Protein AF-A0A914IRZ8-F1 (afdb_monomer)

Solvent-accessible surface area (backbone atoms only — not comparable to full-atom values): 8504 Å² total; per-residue (Å²): 129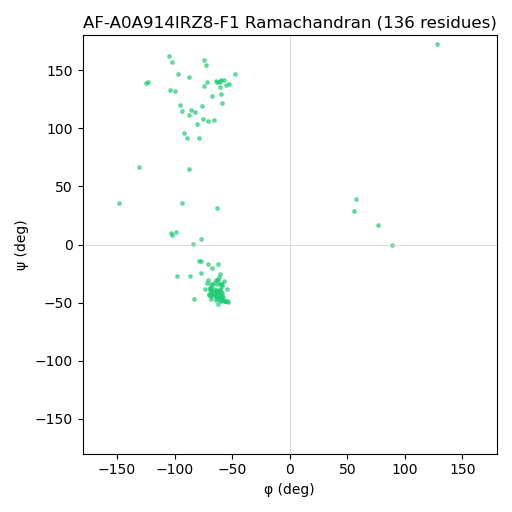,66,67,66,59,52,52,51,51,52,52,52,52,53,51,46,64,65,43,48,63,55,51,51,49,52,51,19,46,53,51,36,44,54,57,30,52,78,68,64,44,56,62,70,60,48,52,51,40,30,38,21,49,68,51,90,72,52,53,57,58,52,26,46,32,50,72,78,34,50,67,64,38,47,54,53,52,52,49,37,50,52,57,34,50,77,71,68,46,91,68,88,69,66,92,72,76,60,73,86,65,84,82,59,78,87,46,72,43,78,56,75,81,76,83,84,82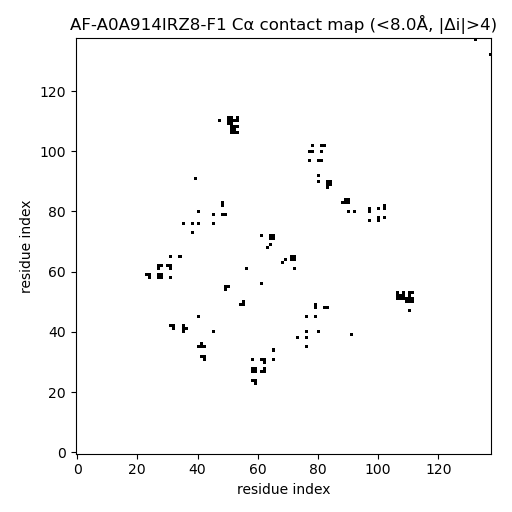,75,75,94,66,86,60,103,69,72,82,68,71,81,78,81,80,55,83,89,75,110

Mean predicted aligned error: 9.21 Å

Radius of gyration: 22.82 Å; Cα contacts (8 Å, |Δi|>4): 82; chains: 1; bounding box: 63×24×63 Å

Structure (mmCIF, N/CA/C/O backbone):
data_AF-A0A914IRZ8-F1
#
_entry.id   AF-A0A914IRZ8-F1
#
loop_
_atom_site.group_PDB
_atom_site.id
_atom_site.type_symbol
_atom_site.label_atom_id
_atom_site.label_alt_id
_atom_site.label_comp_id
_atom_site.label_asym_id
_atom_site.label_entity_id
_atom_site.label_seq_id
_atom_site.pdbx_PDB_ins_code
_atom_site.Cartn_x
_atom_site.Cartn_y
_atom_site.Cartn_z
_atom_site.occupancy
_atom_site.B_iso_or_equiv
_atom_site.auth_seq_id
_atom_site.auth_comp_id
_atom_site.auth_asym_id
_atom_site.auth_atom_id
_atom_site.pdbx_PDB_model_num
ATOM 1 N N . MET A 1 1 ? 33.644 -7.531 -33.206 1.00 52.66 1 MET A N 1
ATOM 2 C CA . MET A 1 1 ? 32.358 -6.799 -33.303 1.00 52.66 1 MET A CA 1
ATOM 3 C C . MET A 1 1 ? 31.308 -7.233 -32.260 1.00 52.66 1 MET A C 1
ATOM 5 O O . MET A 1 1 ? 30.501 -6.392 -31.897 1.00 52.66 1 MET A O 1
ATOM 9 N N . GLY A 1 2 ? 31.314 -8.468 -31.725 1.00 64.25 2 GLY A N 1
ATOM 10 C CA . GLY A 1 2 ? 30.257 -8.956 -30.805 1.00 64.25 2 GLY A CA 1
ATOM 11 C C . GLY A 1 2 ? 30.297 -8.476 -29.339 1.00 64.25 2 GLY A C 1
ATOM 12 O O . GLY A 1 2 ? 29.257 -8.397 -28.694 1.00 64.25 2 GLY A O 1
ATOM 13 N N . THR A 1 3 ? 31.456 -8.080 -28.805 1.00 78.12 3 THR A N 1
ATOM 14 C CA . THR A 1 3 ? 31.621 -7.766 -27.367 1.00 78.12 3 THR A CA 1
ATOM 15 C C . THR A 1 3 ? 30.894 -6.495 -26.912 1.00 78.12 3 THR A C 1
ATOM 17 O O . THR A 1 3 ? 30.314 -6.458 -25.831 1.00 78.12 3 THR A O 1
ATOM 20 N N . ARG A 1 4 ? 30.854 -5.447 -27.746 1.00 83.81 4 ARG A N 1
ATOM 21 C CA . ARG A 1 4 ? 30.182 -4.179 -27.399 1.00 83.81 4 ARG A CA 1
ATOM 22 C C . ARG A 1 4 ? 28.661 -4.325 -27.327 1.00 83.81 4 ARG A C 1
ATOM 24 O O . ARG A 1 4 ? 28.031 -3.689 -26.487 1.00 83.81 4 ARG A O 1
ATOM 31 N N . GLN A 1 5 ? 28.075 -5.133 -28.209 1.00 85.38 5 GLN A N 1
ATOM 32 C CA . GLN A 1 5 ? 26.637 -5.401 -28.204 1.00 85.38 5 GLN A CA 1
ATOM 33 C C . GLN A 1 5 ? 26.246 -6.217 -26.970 1.00 85.38 5 GLN A C 1
ATOM 35 O O . GLN A 1 5 ? 25.290 -5.866 -26.287 1.00 85.38 5 GLN A O 1
ATOM 40 N N . GLN A 1 6 ? 27.033 -7.239 -26.639 1.00 88.88 6 GLN A N 1
ATOM 41 C CA . GLN A 1 6 ? 26.799 -8.082 -25.472 1.00 88.88 6 GLN A CA 1
ATOM 42 C C . GLN A 1 6 ? 26.898 -7.299 -24.151 1.00 88.88 6 GLN A C 1
ATOM 44 O O . GLN A 1 6 ? 26.009 -7.407 -23.312 1.00 88.88 6 GLN A O 1
ATOM 49 N N . ASN A 1 7 ? 27.902 -6.427 -24.001 1.00 91.38 7 ASN A N 1
ATOM 50 C CA . ASN A 1 7 ? 28.028 -5.576 -22.811 1.00 91.38 7 ASN A CA 1
ATOM 51 C C . ASN A 1 7 ? 26.830 -4.632 -22.641 1.00 91.38 7 ASN A C 1
ATOM 53 O O . ASN A 1 7 ? 26.332 -4.462 -21.533 1.00 91.38 7 ASN A O 1
ATOM 57 N N . LYS A 1 8 ? 26.326 -4.048 -23.739 1.00 92.81 8 LYS A N 1
ATOM 58 C CA . LYS A 1 8 ? 25.107 -3.226 -23.694 1.00 92.81 8 LYS A CA 1
ATOM 59 C C . LYS A 1 8 ? 23.906 -4.025 -23.195 1.00 92.81 8 LYS A C 1
ATOM 61 O O . LYS A 1 8 ? 23.168 -3.521 -22.360 1.00 92.81 8 LYS A O 1
ATOM 66 N N . ILE A 1 9 ? 23.728 -5.255 -23.678 1.00 94.25 9 ILE A N 1
ATOM 67 C CA . ILE A 1 9 ? 22.631 -6.128 -23.238 1.00 94.25 9 ILE A CA 1
ATOM 68 C C . ILE A 1 9 ? 22.723 -6.378 -21.731 1.00 94.25 9 ILE A C 1
ATOM 70 O O . ILE A 1 9 ? 21.727 -6.204 -21.038 1.00 94.25 9 ILE A O 1
ATOM 74 N N . PHE A 1 10 ? 23.908 -6.705 -21.210 1.00 93.94 10 PHE A N 1
ATOM 75 C CA . PHE A 1 10 ? 24.082 -6.915 -19.771 1.00 93.94 10 PHE A CA 1
ATOM 76 C C . PHE A 1 10 ? 23.775 -5.664 -18.944 1.00 93.94 10 PHE A C 1
ATOM 78 O O . PHE A 1 10 ? 23.108 -5.776 -17.920 1.00 93.94 10 PHE A O 1
ATOM 85 N N . HIS A 1 11 ? 24.178 -4.477 -19.406 1.00 92.94 11 HIS A N 1
ATOM 86 C CA . HIS A 1 11 ? 23.814 -3.226 -18.738 1.00 92.94 11 HIS A CA 1
ATOM 87 C C . HIS A 1 11 ? 22.303 -2.982 -18.735 1.00 92.94 11 HIS A C 1
ATOM 89 O O . HIS A 1 11 ? 21.752 -2.638 -17.695 1.00 92.94 11 HIS A O 1
ATOM 95 N N . TYR A 1 12 ? 21.619 -3.198 -19.862 1.00 95.50 12 TYR A N 1
ATOM 96 C CA . TYR A 1 12 ? 20.164 -3.044 -19.918 1.00 95.50 12 TYR A CA 1
ATOM 97 C C . TYR A 1 12 ? 19.433 -4.068 -19.047 1.00 95.50 12 TYR A C 1
ATOM 99 O O . TYR A 1 12 ? 18.461 -3.709 -18.393 1.00 95.50 12 TYR A O 1
ATOM 107 N N . MET A 1 13 ? 19.907 -5.315 -18.996 1.00 95.00 13 MET A N 1
ATOM 108 C CA . MET A 1 13 ? 19.343 -6.341 -18.114 1.00 95.00 13 MET A CA 1
ATOM 109 C C . MET A 1 13 ? 19.518 -5.982 -16.634 1.00 95.00 13 MET A C 1
ATOM 111 O O . MET A 1 13 ? 18.602 -6.202 -15.847 1.00 95.00 13 MET A O 1
ATOM 115 N N . ASP A 1 14 ? 20.667 -5.422 -16.249 1.00 94.38 14 ASP A N 1
ATOM 116 C CA . ASP A 1 14 ? 20.905 -4.980 -14.871 1.00 94.38 14 ASP A CA 1
ATOM 117 C C . ASP A 1 14 ? 20.036 -3.768 -14.505 1.00 94.38 14 ASP A C 1
ATOM 119 O O . ASP A 1 14 ? 19.380 -3.769 -13.466 1.00 94.38 14 ASP A O 1
ATOM 123 N N . MET A 1 15 ? 19.936 -2.782 -15.405 1.00 93.31 15 MET A N 1
ATOM 124 C CA . MET A 1 15 ? 19.007 -1.655 -15.259 1.00 93.31 15 MET A CA 1
ATOM 125 C C . MET A 1 15 ? 17.561 -2.135 -15.096 1.00 93.31 15 MET A C 1
ATOM 127 O O . MET A 1 15 ? 16.877 -1.724 -14.165 1.00 93.31 15 MET A O 1
ATOM 131 N N . GLN A 1 16 ? 17.110 -3.051 -15.960 1.00 94.62 16 GLN A N 1
ATOM 132 C CA . GLN A 1 16 ? 15.755 -3.593 -15.908 1.00 94.62 16 GLN A CA 1
ATOM 133 C C . GLN A 1 16 ? 15.473 -4.274 -14.568 1.00 94.62 16 GLN A C 1
ATOM 135 O O . GLN A 1 16 ? 14.430 -4.022 -13.980 1.00 94.62 16 GLN A O 1
ATOM 140 N N . ARG A 1 17 ? 16.405 -5.085 -14.051 1.00 91.62 17 ARG A N 1
ATOM 141 C CA . ARG A 1 17 ? 16.251 -5.744 -12.743 1.00 91.62 17 ARG A CA 1
ATOM 142 C C . ARG A 1 17 ? 16.114 -4.746 -11.595 1.00 91.62 17 ARG A C 1
ATOM 144 O O . ARG A 1 17 ? 15.347 -4.983 -10.670 1.00 91.62 17 ARG A O 1
ATOM 151 N N . GLN A 1 18 ? 16.858 -3.641 -11.638 1.00 89.94 18 GLN A N 1
ATOM 152 C CA . GLN A 1 18 ? 16.784 -2.598 -10.610 1.00 89.94 18 GLN A CA 1
ATOM 153 C C . GLN A 1 18 ? 15.481 -1.791 -10.684 1.00 89.94 18 GLN A C 1
ATOM 155 O O . GLN A 1 18 ? 14.978 -1.333 -9.654 1.00 89.94 18 GLN A O 1
ATOM 160 N N . ASP A 1 19 ? 14.952 -1.598 -11.891 1.00 93.62 19 ASP A N 1
ATOM 161 C CA . ASP A 1 19 ? 13.747 -0.806 -12.125 1.00 93.62 19 ASP A CA 1
ATOM 162 C C . ASP A 1 19 ? 12.458 -1.623 -11.987 1.00 93.62 19 ASP A C 1
ATOM 164 O O . ASP A 1 19 ? 11.439 -1.063 -11.589 1.00 93.62 19 ASP A O 1
ATOM 168 N N . GLU A 1 20 ? 12.494 -2.936 -12.228 1.00 93.56 20 GLU A N 1
ATOM 169 C CA . GLU A 1 20 ? 11.338 -3.839 -12.159 1.00 93.56 20 GLU A CA 1
ATOM 170 C C . GLU A 1 20 ? 10.610 -3.750 -10.812 1.00 93.56 20 GLU A C 1
ATOM 172 O O . GLU A 1 20 ? 9.406 -3.498 -10.780 1.00 93.56 20 GLU A O 1
ATOM 177 N N . THR A 1 21 ? 11.337 -3.835 -9.692 1.00 91.00 21 THR A N 1
ATOM 178 C CA . THR A 1 21 ? 10.735 -3.729 -8.352 1.00 91.00 21 THR A CA 1
ATOM 179 C C . THR A 1 21 ? 10.098 -2.358 -8.109 1.00 91.00 21 THR A C 1
ATOM 181 O O . THR A 1 21 ? 9.017 -2.261 -7.529 1.00 91.00 21 THR A O 1
ATOM 184 N N . LYS A 1 22 ? 10.738 -1.272 -8.564 1.00 92.19 22 LYS A N 1
ATOM 185 C CA . LYS A 1 22 ? 10.198 0.091 -8.403 1.00 92.19 22 LYS A CA 1
ATOM 186 C C . LYS A 1 22 ? 8.943 0.286 -9.247 1.00 92.19 22 LYS A C 1
ATOM 188 O O . LYS A 1 22 ? 7.990 0.928 -8.811 1.00 92.19 22 LYS A O 1
ATOM 193 N N . LEU A 1 23 ? 8.951 -0.268 -10.456 1.00 94.69 23 LEU A N 1
ATOM 194 C CA . LEU A 1 23 ? 7.841 -0.197 -11.390 1.00 94.69 23 LEU A CA 1
ATOM 195 C C . LEU A 1 23 ? 6.630 -0.979 -10.866 1.00 94.69 23 LEU A C 1
ATOM 197 O O . LEU A 1 23 ? 5.505 -0.483 -10.927 1.00 94.69 23 LEU A O 1
ATOM 201 N N . GLU A 1 24 ? 6.852 -2.160 -10.287 1.00 95.12 24 GLU A N 1
ATOM 202 C CA . GLU A 1 24 ? 5.802 -2.934 -9.623 1.00 95.12 24 GLU A CA 1
ATOM 203 C C . GLU A 1 24 ? 5.171 -2.149 -8.466 1.00 95.12 24 GLU A C 1
ATOM 205 O O . GLU A 1 24 ? 3.945 -2.022 -8.405 1.00 95.12 24 GLU A O 1
ATOM 210 N N . GLN A 1 25 ? 5.993 -1.557 -7.593 1.00 94.31 25 GLN A N 1
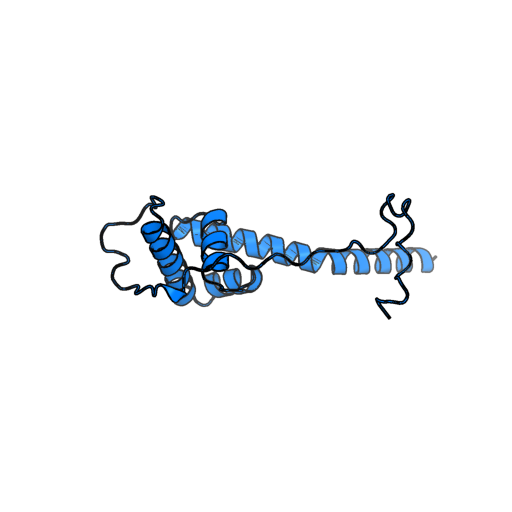ATOM 211 C CA . GLN A 1 25 ? 5.519 -0.730 -6.479 1.00 94.31 25 GLN A CA 1
ATOM 212 C C . GLN A 1 25 ? 4.686 0.467 -6.963 1.00 94.31 25 GLN A C 1
ATOM 214 O O . GLN A 1 25 ? 3.624 0.745 -6.403 1.00 94.31 25 GLN A O 1
ATOM 219 N N . PHE A 1 26 ? 5.121 1.133 -8.036 1.00 96.06 26 PHE A N 1
ATOM 220 C CA . PHE A 1 26 ? 4.398 2.251 -8.643 1.00 96.06 26 PHE A CA 1
ATOM 221 C C . PHE A 1 26 ? 3.013 1.842 -9.169 1.00 96.06 26 PHE A C 1
ATOM 223 O O . PHE A 1 26 ? 2.010 2.519 -8.914 1.00 96.06 26 PHE A O 1
ATOM 230 N N . TYR A 1 27 ? 2.922 0.715 -9.882 1.00 97.25 27 TYR A N 1
ATOM 231 C CA . TYR A 1 27 ? 1.637 0.224 -10.380 1.00 97.25 27 TYR A CA 1
ATOM 232 C C . TYR A 1 27 ? 0.725 -0.257 -9.254 1.00 97.25 27 TYR A C 1
ATOM 234 O O . TYR A 1 27 ? -0.479 -0.002 -9.301 1.00 97.25 27 TYR A O 1
ATOM 242 N N . ALA A 1 28 ? 1.281 -0.914 -8.237 1.00 97.31 28 ALA A N 1
ATOM 243 C CA . ALA A 1 28 ? 0.532 -1.334 -7.061 1.00 97.31 28 ALA A CA 1
ATOM 244 C C . ALA A 1 28 ? -0.094 -0.134 -6.333 1.00 97.31 28 ALA A C 1
ATOM 246 O O . ALA A 1 28 ? -1.290 -0.146 -6.051 1.00 97.31 28 ALA A O 1
ATOM 247 N N . GLU A 1 29 ? 0.673 0.939 -6.113 1.00 96.81 29 GLU A N 1
ATOM 248 C CA . GLU A 1 29 ? 0.165 2.178 -5.512 1.00 96.81 29 GLU A CA 1
ATOM 249 C C . GLU A 1 29 ? -0.933 2.822 -6.369 1.00 96.81 29 GLU A C 1
ATOM 251 O O . GLU A 1 29 ? -1.946 3.280 -5.842 1.00 96.81 29 GLU A O 1
ATOM 256 N N . THR A 1 30 ? -0.768 2.827 -7.693 1.00 97.38 30 THR A N 1
ATOM 257 C CA . THR A 1 30 ? -1.756 3.405 -8.615 1.00 97.38 30 THR A CA 1
ATOM 258 C C . THR A 1 30 ? -3.088 2.648 -8.565 1.00 97.38 30 THR A C 1
ATOM 260 O O . THR A 1 30 ? -4.144 3.272 -8.461 1.00 97.38 30 THR A O 1
ATOM 263 N N . ARG A 1 31 ? -3.053 1.307 -8.577 1.00 97.25 31 ARG A N 1
ATOM 264 C CA . ARG A 1 31 ? -4.254 0.461 -8.431 1.00 97.25 31 ARG A CA 1
ATOM 265 C C . ARG A 1 31 ? -4.918 0.660 -7.076 1.00 97.25 31 ARG A C 1
ATOM 267 O O . ARG A 1 31 ? -6.134 0.787 -7.001 1.00 97.25 31 ARG A O 1
ATOM 274 N N . LEU A 1 32 ? -4.114 0.726 -6.018 1.00 97.00 32 LEU A N 1
ATOM 275 C CA . LEU A 1 32 ? -4.604 0.931 -4.663 1.00 97.00 32 LEU A CA 1
ATOM 276 C C . LEU A 1 32 ? -5.297 2.290 -4.511 1.00 97.00 32 LEU A C 1
ATOM 278 O O . LEU A 1 32 ? -6.376 2.358 -3.935 1.00 97.00 32 LEU A O 1
ATOM 282 N N . LYS A 1 33 ? -4.723 3.366 -5.065 1.00 97.00 33 LYS A N 1
ATOM 283 C CA . LYS A 1 33 ? -5.365 4.689 -5.087 1.00 97.00 33 LYS A CA 1
ATOM 284 C C . LYS A 1 33 ? -6.719 4.642 -5.787 1.00 97.00 33 LYS A C 1
ATOM 286 O O . LYS A 1 33 ? -7.676 5.174 -5.240 1.00 97.00 33 LYS A O 1
ATOM 291 N N . ALA A 1 34 ? -6.807 3.983 -6.942 1.00 96.88 34 ALA A N 1
ATOM 292 C CA . ALA A 1 34 ? -8.074 3.820 -7.651 1.00 96.88 34 ALA A CA 1
ATOM 293 C C . ALA A 1 34 ? -9.114 3.074 -6.790 1.00 96.88 34 ALA A C 1
ATOM 295 O O . ALA A 1 34 ? -10.208 3.588 -6.574 1.00 96.88 34 ALA A O 1
ATOM 296 N N . ALA A 1 35 ? -8.745 1.939 -6.192 1.00 96.81 35 ALA A N 1
ATOM 297 C CA . ALA A 1 35 ? -9.641 1.185 -5.313 1.00 96.81 35 ALA A CA 1
ATOM 298 C C . ALA A 1 35 ? -10.099 1.997 -4.084 1.00 96.81 35 ALA A C 1
ATOM 300 O O . ALA A 1 35 ? -11.261 1.955 -3.695 1.00 96.81 35 ALA A O 1
ATOM 301 N N . LEU A 1 36 ? -9.213 2.794 -3.480 1.00 95.69 36 LEU A N 1
ATOM 302 C CA . LEU A 1 36 ? -9.576 3.652 -2.348 1.00 95.69 36 LEU A CA 1
ATOM 303 C C . LEU A 1 36 ? -10.513 4.800 -2.750 1.00 95.69 36 LEU A C 1
ATOM 305 O O . LEU A 1 36 ? -11.396 5.161 -1.971 1.00 95.69 36 LEU A O 1
ATOM 309 N N . THR A 1 37 ? -10.374 5.344 -3.966 1.00 94.56 37 THR A N 1
ATOM 310 C CA . THR A 1 37 ? -11.297 6.377 -4.464 1.00 94.56 37 THR A CA 1
ATOM 311 C C . THR A 1 37 ? -12.729 5.866 -4.612 1.00 94.56 37 THR A C 1
ATOM 313 O O . THR A 1 37 ? -13.662 6.610 -4.304 1.00 94.56 37 THR A O 1
ATOM 316 N N . GLU A 1 38 ? -12.914 4.591 -4.977 1.00 93.00 38 GLU A N 1
ATOM 317 C CA . GLU A 1 38 ? -14.236 3.941 -5.025 1.00 93.00 38 GLU A CA 1
ATOM 318 C C . GLU A 1 38 ? -14.901 3.883 -3.643 1.00 93.00 38 GLU A C 1
ATOM 320 O O . GLU A 1 38 ? -16.120 3.973 -3.537 1.00 93.00 38 GLU A O 1
ATOM 325 N N . HIS A 1 39 ? -14.101 3.805 -2.577 1.00 92.44 39 HIS A N 1
ATOM 326 C CA . HIS A 1 39 ? -14.569 3.797 -1.191 1.00 92.44 39 HIS A CA 1
ATOM 327 C C . HIS A 1 39 ? -14.483 5.163 -0.491 1.00 92.44 39 HIS A C 1
ATOM 329 O O . HIS A 1 39 ? -14.664 5.233 0.726 1.00 92.44 39 HIS A O 1
ATOM 335 N N . HIS A 1 40 ? -14.217 6.244 -1.231 1.00 92.00 40 HIS A N 1
ATOM 336 C CA . HIS A 1 40 ? -14.129 7.618 -0.713 1.00 92.00 40 HIS A CA 1
ATOM 337 C C . HIS A 1 40 ? -13.082 7.796 0.397 1.00 92.00 40 HIS A C 1
ATOM 339 O O . HIS A 1 40 ? -13.296 8.512 1.373 1.00 92.00 40 HIS A O 1
ATOM 345 N N . MET A 1 41 ? -11.934 7.135 0.249 1.00 91.06 41 MET A N 1
ATOM 346 C CA . MET A 1 41 ? -10.807 7.260 1.165 1.00 91.06 41 MET A CA 1
ATOM 347 C C . MET A 1 41 ? -9.550 7.693 0.413 1.00 91.06 41 MET A C 1
ATOM 349 O O . MET A 1 41 ? -9.267 7.210 -0.680 1.00 91.06 41 MET A O 1
ATOM 353 N N . GLU A 1 42 ? -8.753 8.585 1.001 1.00 92.50 42 GLU A N 1
ATOM 354 C CA . GLU A 1 42 ? -7.450 8.923 0.426 1.00 92.50 42 GLU A CA 1
ATOM 355 C C . GLU A 1 42 ? -6.356 7.976 0.925 1.00 92.50 42 GLU A C 1
ATOM 357 O O . GLU A 1 42 ? -6.298 7.607 2.101 1.00 92.50 42 GLU A O 1
ATOM 362 N N . TYR A 1 43 ? -5.408 7.666 0.040 1.00 94.38 43 TYR A N 1
ATOM 363 C CA . TYR A 1 43 ? -4.270 6.791 0.330 1.00 94.38 43 TYR A CA 1
ATOM 364 C C . TYR A 1 43 ? -3.453 7.222 1.558 1.00 94.38 43 TYR A C 1
ATOM 366 O O . TYR A 1 43 ? -3.027 6.375 2.342 1.00 94.38 43 TYR A O 1
ATOM 374 N N . LYS A 1 44 ? -3.259 8.532 1.759 1.00 92.19 44 LYS A N 1
ATOM 375 C CA . LYS A 1 44 ? -2.487 9.061 2.892 1.00 92.19 44 LYS A CA 1
ATOM 376 C C . LYS A 1 44 ? -3.127 8.696 4.235 1.00 92.19 44 LYS A C 1
ATOM 378 O O . LYS A 1 44 ? -2.422 8.234 5.128 1.00 92.19 44 LYS A O 1
ATOM 383 N N . TYR A 1 45 ? -4.440 8.892 4.364 1.00 91.56 45 TYR A N 1
ATOM 384 C CA . TYR A 1 45 ? -5.171 8.577 5.592 1.00 91.56 45 TYR A CA 1
ATOM 385 C C . TYR A 1 45 ? -5.273 7.070 5.799 1.00 91.56 45 TYR A C 1
ATOM 387 O O . TYR A 1 45 ? -4.989 6.594 6.892 1.00 91.56 45 TYR A O 1
ATOM 395 N N . PHE A 1 46 ? -5.571 6.317 4.737 1.00 94.00 46 PHE A N 1
ATOM 396 C CA . PHE A 1 46 ? -5.609 4.857 4.791 1.00 94.00 46 PHE A CA 1
ATOM 397 C C . PHE A 1 46 ? -4.297 4.270 5.320 1.00 94.00 46 PHE A C 1
ATOM 399 O O . PHE A 1 46 ? -4.298 3.461 6.245 1.00 94.00 46 PHE A O 1
ATOM 406 N N . LYS A 1 47 ? -3.154 4.715 4.779 1.00 93.69 47 LYS A N 1
ATOM 407 C CA . LYS A 1 47 ? -1.856 4.174 5.186 1.00 93.69 47 LYS A CA 1
ATOM 408 C C . LYS A 1 47 ? -1.478 4.567 6.612 1.00 93.69 47 LYS A C 1
ATOM 410 O O . LYS A 1 47 ? -0.972 3.715 7.334 1.00 93.69 47 LYS A O 1
ATOM 415 N N . ALA A 1 48 ? -1.771 5.800 7.027 1.00 91.12 48 ALA A N 1
ATOM 416 C CA . ALA A 1 48 ? -1.562 6.233 8.408 1.00 91.12 48 ALA A CA 1
ATOM 417 C C . ALA A 1 48 ? -2.374 5.378 9.395 1.00 91.12 48 ALA A C 1
ATOM 419 O O . ALA A 1 48 ? -1.813 4.874 10.361 1.00 91.12 48 ALA A O 1
ATOM 420 N N . ARG A 1 49 ? -3.658 5.124 9.103 1.00 92.12 49 ARG A N 1
ATOM 421 C CA . ARG A 1 49 ? -4.514 4.266 9.938 1.00 92.12 49 ARG A CA 1
ATOM 422 C C . ARG A 1 49 ? -4.023 2.826 10.012 1.00 92.12 49 ARG A C 1
ATOM 424 O O . ARG A 1 49 ? -4.039 2.243 11.088 1.00 92.12 49 ARG A O 1
ATOM 431 N N . LEU A 1 50 ? -3.565 2.253 8.897 1.00 93.69 50 LEU A N 1
ATOM 432 C CA . LEU A 1 50 ? -2.974 0.911 8.904 1.00 93.69 50 LEU A CA 1
ATOM 433 C C . LEU A 1 50 ? -1.686 0.849 9.737 1.00 93.69 50 LEU A C 1
ATOM 435 O O . LEU A 1 50 ? -1.476 -0.130 10.446 1.00 93.69 50 LEU A O 1
ATOM 439 N N . GLU A 1 51 ? -0.831 1.875 9.657 1.00 91.94 51 GLU A N 1
ATOM 440 C CA . GLU A 1 51 ? 0.401 1.954 10.453 1.00 91.94 51 GLU A CA 1
ATOM 441 C C . GLU A 1 51 ? 0.105 2.090 11.958 1.00 91.94 51 GLU A C 1
ATOM 443 O O . GLU A 1 51 ? 0.737 1.398 12.755 1.00 91.94 51 GLU A O 1
ATOM 448 N N . GLU A 1 52 ? -0.873 2.920 12.335 1.00 90.94 52 GLU A N 1
ATOM 449 C CA . GLU A 1 52 ? -1.359 3.077 13.719 1.00 90.94 52 GLU A CA 1
ATOM 450 C C . GLU A 1 52 ? -1.996 1.786 14.259 1.00 90.94 52 GLU A C 1
ATOM 452 O O . GLU A 1 52 ? -1.766 1.413 15.405 1.00 90.94 52 GLU A O 1
ATOM 457 N N . ALA A 1 53 ? -2.741 1.061 13.418 1.00 91.69 53 ALA A N 1
ATOM 458 C CA . ALA A 1 53 ? -3.353 -0.225 13.759 1.00 91.69 53 ALA A CA 1
ATOM 459 C C . ALA A 1 53 ? -2.368 -1.408 13.757 1.00 91.69 53 ALA A C 1
ATOM 461 O O . ALA A 1 53 ? -2.783 -2.559 13.897 1.00 91.69 53 ALA A O 1
ATOM 462 N N . HIS A 1 54 ? -1.071 -1.154 13.544 1.00 91.62 54 HIS A N 1
ATOM 463 C CA . HIS A 1 54 ? -0.027 -2.173 13.407 1.00 91.62 54 HIS A CA 1
ATOM 464 C C . HIS A 1 54 ? -0.296 -3.218 12.302 1.00 91.62 54 HIS A C 1
ATOM 466 O O . HIS A 1 54 ? 0.199 -4.346 12.353 1.00 91.62 54 HIS A O 1
ATOM 472 N N . ILE A 1 55 ? -1.026 -2.837 11.249 1.00 92.69 55 ILE A N 1
ATOM 473 C CA . ILE A 1 55 ? -1.302 -3.681 10.081 1.00 92.69 55 ILE A CA 1
ATOM 474 C C . ILE A 1 55 ? -0.224 -3.439 9.014 1.00 92.69 55 ILE A C 1
ATOM 476 O O . ILE A 1 55 ? -0.289 -2.519 8.193 1.00 92.69 55 ILE A O 1
ATOM 480 N N . LEU A 1 56 ? 0.790 -4.305 9.011 1.00 91.50 56 LEU A N 1
ATOM 481 C CA . LEU A 1 56 ? 1.979 -4.203 8.157 1.00 91.50 56 LEU A CA 1
ATOM 482 C C . LEU A 1 56 ? 1.789 -4.878 6.789 1.00 91.50 56 LEU A C 1
ATOM 484 O O . LEU A 1 56 ? 2.448 -5.864 6.469 1.00 91.50 56 LEU A O 1
ATOM 488 N N . LEU A 1 57 ? 0.877 -4.344 5.973 1.00 94.06 57 LEU A N 1
ATOM 489 C CA . LEU A 1 57 ? 0.651 -4.823 4.604 1.00 94.06 57 LEU A CA 1
ATOM 490 C C . LEU A 1 57 ? 1.350 -3.942 3.563 1.00 94.06 57 LEU A C 1
ATOM 492 O O . LEU A 1 57 ? 1.197 -2.717 3.566 1.00 94.06 57 LEU A O 1
ATOM 496 N N . ASP A 1 58 ? 2.071 -4.572 2.636 1.00 93.88 58 ASP A N 1
ATOM 497 C CA . ASP A 1 58 ? 2.708 -3.894 1.506 1.00 93.88 58 ASP A CA 1
ATOM 498 C C . ASP A 1 58 ? 1.691 -3.453 0.450 1.00 93.88 58 ASP A C 1
ATOM 500 O O . ASP A 1 58 ? 0.642 -4.072 0.261 1.00 93.88 58 ASP A O 1
ATOM 504 N N . ASN A 1 59 ? 2.036 -2.411 -0.311 1.00 95.12 59 ASN A N 1
ATOM 505 C CA . ASN A 1 59 ? 1.183 -1.898 -1.387 1.00 95.12 59 ASN A CA 1
ATOM 506 C C . ASN A 1 59 ? 0.880 -2.957 -2.452 1.00 95.12 59 ASN A C 1
ATOM 508 O O . ASN A 1 59 ? -0.219 -2.966 -3.002 1.00 95.12 59 ASN A O 1
ATOM 512 N N . VAL A 1 60 ? 1.827 -3.861 -2.722 1.00 96.25 60 VAL A N 1
ATOM 513 C CA . VAL A 1 60 ? 1.628 -4.969 -3.667 1.00 96.25 60 VAL A CA 1
ATOM 514 C C . VAL A 1 60 ? 0.507 -5.881 -3.173 1.00 96.25 60 VAL A C 1
ATOM 516 O O . VAL A 1 60 ? -0.462 -6.087 -3.901 1.00 96.25 60 VAL A O 1
ATOM 519 N N . VAL A 1 61 ? 0.572 -6.327 -1.915 1.00 97.06 61 VAL A N 1
ATOM 520 C CA . VAL A 1 61 ? -0.450 -7.190 -1.301 1.00 97.06 61 VAL A CA 1
ATOM 521 C C . VAL A 1 61 ? -1.794 -6.470 -1.207 1.00 97.06 61 VAL A C 1
ATOM 523 O O . VAL A 1 61 ? -2.810 -7.028 -1.604 1.00 97.06 61 VAL A O 1
ATOM 526 N N . LEU A 1 62 ? -1.816 -5.207 -0.772 1.00 97.06 62 LEU A N 1
ATOM 527 C CA . LEU A 1 62 ? -3.045 -4.407 -0.716 1.00 97.06 62 LEU A CA 1
ATOM 528 C C . LEU A 1 62 ? -3.695 -4.257 -2.098 1.00 97.06 62 LEU A C 1
ATOM 530 O O . LEU A 1 62 ? -4.911 -4.379 -2.224 1.00 97.06 62 LEU A O 1
ATOM 534 N N . SER A 1 63 ? -2.893 -4.041 -3.144 1.00 97.25 63 SER A N 1
ATOM 535 C CA . SER A 1 63 ? -3.399 -3.959 -4.517 1.00 97.25 63 SER A CA 1
ATOM 536 C C . SER A 1 63 ? -3.937 -5.300 -5.023 1.00 97.25 63 SER A C 1
ATOM 538 O O . SER A 1 63 ? -4.921 -5.325 -5.757 1.00 97.25 63 SER A O 1
ATOM 540 N N . GLN A 1 64 ? -3.333 -6.419 -4.613 1.00 97.06 64 GLN A N 1
ATOM 541 C CA . GLN A 1 64 ? -3.823 -7.757 -4.941 1.00 97.06 64 GLN A CA 1
ATOM 542 C C . GLN A 1 64 ? -5.131 -8.060 -4.208 1.00 97.06 64 GLN A C 1
ATOM 544 O O . GLN A 1 64 ? -6.063 -8.554 -4.835 1.00 97.06 64 GLN A O 1
ATOM 549 N N . LEU A 1 65 ? -5.240 -7.703 -2.924 1.00 97.50 65 LEU A N 1
ATOM 550 C CA . LEU A 1 65 ? -6.482 -7.823 -2.158 1.00 97.50 65 LEU A CA 1
ATOM 551 C C . LEU A 1 65 ? -7.605 -7.005 -2.799 1.00 97.50 65 LEU A C 1
ATOM 553 O O . LEU A 1 65 ? -8.698 -7.524 -2.976 1.00 97.50 65 LEU A O 1
ATOM 557 N N . ALA A 1 66 ? -7.331 -5.771 -3.227 1.00 96.94 66 ALA A N 1
ATOM 558 C CA . ALA A 1 66 ? -8.326 -4.946 -3.911 1.00 96.94 66 ALA A CA 1
ATOM 559 C C . ALA A 1 66 ? -8.862 -5.595 -5.204 1.00 96.94 66 ALA A C 1
ATOM 561 O O . ALA A 1 66 ? -10.042 -5.460 -5.513 1.00 96.94 66 ALA A O 1
ATOM 562 N N . VAL A 1 67 ? -8.016 -6.321 -5.947 1.00 96.44 67 VAL A N 1
ATOM 563 C CA . VAL A 1 67 ? -8.397 -6.965 -7.217 1.00 96.44 67 VAL A CA 1
ATOM 564 C C . VAL A 1 67 ? -9.076 -8.320 -7.006 1.00 96.44 67 VAL A C 1
ATOM 566 O O . VAL A 1 67 ? -10.094 -8.601 -7.636 1.00 96.44 67 VAL A O 1
ATOM 569 N N . TYR A 1 68 ? -8.507 -9.179 -6.159 1.00 98.00 68 TYR A N 1
ATOM 570 C CA . TYR A 1 68 ? -8.929 -10.577 -6.026 1.00 98.00 68 TYR A CA 1
ATOM 571 C C . TYR A 1 68 ? -9.881 -10.818 -4.850 1.00 98.00 68 TYR A C 1
ATOM 573 O O . TYR A 1 68 ? -10.701 -11.732 -4.907 1.00 98.00 68 TYR A O 1
ATOM 581 N N . GLU A 1 69 ? -9.813 -9.991 -3.806 1.00 97.44 69 GLU A N 1
ATOM 582 C CA . GLU A 1 69 ? -10.623 -10.110 -2.592 1.00 97.44 69 GLU A CA 1
ATOM 583 C C . GLU A 1 69 ? -11.285 -8.774 -2.205 1.00 97.44 69 GLU A C 1
ATOM 585 O O . GLU A 1 69 ? -11.006 -8.200 -1.144 1.00 97.44 69 GLU A O 1
ATOM 590 N N . PRO A 1 70 ? -12.227 -8.269 -3.021 1.00 96.19 70 PRO A N 1
ATOM 591 C CA . PRO A 1 70 ? -12.815 -6.947 -2.809 1.00 96.19 70 PRO A CA 1
ATOM 592 C C . PRO A 1 70 ? -13.552 -6.824 -1.467 1.00 96.19 70 PRO A C 1
ATOM 594 O O . PRO A 1 70 ? -13.618 -5.744 -0.891 1.00 96.19 70 PRO A O 1
ATOM 597 N N . ARG A 1 71 ? -14.084 -7.932 -0.927 1.00 95.69 71 ARG A N 1
ATOM 598 C CA . ARG A 1 71 ? -14.742 -7.948 0.391 1.00 95.69 71 ARG A CA 1
ATOM 599 C C . ARG A 1 71 ? -13.744 -7.724 1.525 1.00 95.69 71 ARG A C 1
ATOM 601 O O . ARG A 1 71 ? -14.003 -6.891 2.386 1.00 95.69 71 ARG A O 1
ATOM 608 N N . THR A 1 72 ? -12.609 -8.424 1.494 1.00 96.25 72 THR A N 1
ATOM 609 C CA . THR A 1 72 ? -11.518 -8.263 2.466 1.00 96.25 72 THR A CA 1
ATOM 610 C C . THR A 1 72 ? -10.968 -6.840 2.404 1.00 96.25 72 THR A C 1
ATOM 612 O O . THR A 1 72 ? -10.811 -6.176 3.431 1.00 96.25 72 THR A O 1
ATOM 615 N N . PHE A 1 73 ? -10.750 -6.329 1.189 1.00 97.06 73 PHE A N 1
ATOM 616 C CA . PHE A 1 73 ? -10.301 -4.957 0.994 1.00 97.06 73 PHE A CA 1
ATOM 617 C C . PHE A 1 73 ? -11.302 -3.935 1.549 1.00 97.06 73 PHE A C 1
ATOM 619 O O . PHE A 1 73 ? -10.905 -3.053 2.307 1.00 97.06 73 PHE A O 1
ATOM 626 N N . LYS A 1 74 ? -12.602 -4.106 1.270 1.00 94.94 74 LYS A N 1
ATOM 627 C CA . LYS A 1 74 ? -13.656 -3.256 1.837 1.00 94.94 74 LYS A CA 1
ATOM 628 C C . LYS A 1 74 ? -13.618 -3.261 3.370 1.00 94.94 74 LYS A C 1
ATOM 630 O O . LYS A 1 74 ? -13.563 -2.193 3.964 1.00 94.94 74 LYS A O 1
ATOM 635 N N . THR A 1 75 ? -13.545 -4.431 4.010 1.00 94.69 75 THR A N 1
ATOM 636 C CA . THR A 1 75 ? -13.496 -4.507 5.483 1.00 94.69 75 THR A CA 1
ATOM 637 C C . THR A 1 75 ? -12.285 -3.795 6.090 1.00 94.69 75 THR A C 1
ATOM 639 O O . THR A 1 75 ? -12.402 -3.200 7.159 1.00 94.69 75 THR A O 1
ATOM 642 N N . LEU A 1 76 ? -11.134 -3.796 5.405 1.00 94.94 76 LEU A N 1
ATOM 643 C CA . LEU A 1 76 ? -9.962 -3.023 5.828 1.00 94.94 76 LEU A CA 1
ATOM 644 C C . LEU A 1 76 ? -10.203 -1.516 5.713 1.00 94.94 76 LEU A C 1
ATOM 646 O O . LEU A 1 76 ? -9.814 -0.760 6.600 1.00 94.94 76 LEU A O 1
ATOM 650 N N . VAL A 1 77 ? -10.846 -1.073 4.632 1.00 94.94 77 VAL A N 1
ATOM 651 C CA . VAL A 1 77 ? -11.198 0.339 4.455 1.00 94.94 77 VAL A CA 1
ATOM 652 C C . VAL A 1 77 ? -12.193 0.783 5.523 1.00 94.94 77 VAL A C 1
ATOM 654 O O . VAL A 1 77 ? -11.985 1.825 6.139 1.00 94.94 77 VAL A O 1
ATOM 657 N N . ASP A 1 78 ? -13.219 -0.018 5.801 1.00 93.50 78 ASP A N 1
ATOM 658 C CA . ASP A 1 78 ? -14.226 0.272 6.826 1.00 93.50 78 ASP A CA 1
ATOM 659 C C . ASP A 1 78 ? -13.597 0.371 8.222 1.00 93.50 78 ASP A C 1
ATOM 661 O O . ASP A 1 78 ? -13.888 1.305 8.969 1.00 93.50 78 ASP A O 1
ATOM 665 N N . LEU A 1 79 ? -12.653 -0.524 8.541 1.00 92.75 79 LEU A N 1
ATOM 666 C CA . LEU A 1 79 ? -11.847 -0.443 9.760 1.00 92.75 79 LEU A CA 1
ATOM 667 C C . LEU A 1 79 ? -11.085 0.887 9.843 1.00 92.75 79 LEU A C 1
ATOM 669 O O . LEU A 1 79 ? -11.140 1.574 10.860 1.00 92.75 79 LEU A O 1
ATOM 673 N N . CYS A 1 80 ? -10.404 1.292 8.768 1.00 92.56 80 CYS A N 1
ATOM 674 C CA . CYS A 1 80 ? -9.678 2.563 8.735 1.00 92.56 80 CYS A CA 1
ATOM 675 C C . CYS A 1 80 ? -10.602 3.787 8.827 1.00 92.56 80 CYS A C 1
ATOM 677 O O . CYS A 1 80 ? -10.211 4.799 9.419 1.00 92.56 80 CYS A O 1
ATOM 679 N N . LYS A 1 81 ? -11.819 3.721 8.268 1.00 92.00 81 LYS A N 1
ATOM 680 C CA . LYS A 1 81 ? -12.829 4.775 8.442 1.00 92.00 81 LYS A CA 1
ATOM 681 C C . LYS A 1 81 ? -13.236 4.869 9.906 1.00 92.00 81 LYS A C 1
ATOM 683 O O . LYS A 1 81 ? -13.171 5.960 10.461 1.00 92.00 81 LYS A O 1
ATOM 688 N N . LYS A 1 82 ? -13.542 3.735 10.545 1.00 90.81 82 LYS A N 1
ATOM 689 C CA . LYS A 1 82 ? -13.946 3.692 11.954 1.00 90.81 82 LYS A CA 1
ATOM 690 C C . LYS A 1 82 ? -12.871 4.256 12.880 1.00 90.81 82 LYS A C 1
ATOM 692 O O . LYS A 1 82 ? -13.156 5.140 13.679 1.00 90.81 82 LYS A O 1
ATOM 697 N N . LEU A 1 83 ? -11.617 3.855 12.669 1.00 89.94 83 LEU A N 1
ATOM 698 C CA . LEU A 1 83 ? -10.469 4.405 13.396 1.00 89.94 83 LEU A CA 1
ATOM 699 C C . LEU A 1 83 ? -10.311 5.919 13.194 1.00 89.94 83 LEU A C 1
ATOM 701 O O . LEU A 1 83 ? -9.871 6.630 14.094 1.00 89.94 83 LEU A O 1
ATOM 705 N N . SER A 1 84 ? -10.653 6.431 12.009 1.00 89.25 84 SER A N 1
ATOM 706 C CA . SER A 1 84 ? -10.596 7.869 11.730 1.00 89.25 84 SER A CA 1
ATOM 707 C C . SER A 1 84 ? -11.729 8.633 12.423 1.00 89.25 84 SER A C 1
ATOM 709 O O . SER A 1 84 ? -11.477 9.715 12.952 1.00 89.25 84 SER A O 1
ATOM 711 N N . GLU A 1 85 ? -12.937 8.063 12.476 1.00 88.00 85 GLU A N 1
ATOM 712 C CA . GLU A 1 85 ? -14.075 8.627 13.217 1.00 88.00 85 GLU A CA 1
ATOM 713 C C . GLU A 1 85 ? -13.779 8.720 14.718 1.00 88.00 85 GLU A C 1
ATOM 715 O O . GLU A 1 85 ? -14.024 9.757 15.331 1.00 88.00 85 GLU A O 1
ATOM 720 N N . GLU A 1 86 ? -13.192 7.673 15.304 1.00 86.31 86 GLU A N 1
ATOM 721 C CA . GLU A 1 86 ? -12.821 7.635 16.727 1.00 86.31 86 GLU A CA 1
ATOM 722 C C . GLU A 1 86 ? -11.775 8.692 17.098 1.00 86.31 86 GLU A C 1
ATOM 724 O O . GLU A 1 86 ? -11.786 9.227 18.206 1.00 86.31 86 GLU A O 1
ATOM 729 N N . GLN A 1 87 ? -10.902 9.048 16.155 1.00 83.38 87 GLN A N 1
ATOM 730 C CA . GLN A 1 87 ? -9.919 10.121 16.314 1.00 83.38 87 GLN A CA 1
ATOM 731 C C . GLN A 1 87 ? -10.482 11.521 16.011 1.00 83.38 87 GLN A C 1
ATOM 733 O O . GLN A 1 87 ? -9.747 12.507 16.086 1.00 83.38 87 GLN A O 1
ATOM 738 N N . GLY A 1 88 ? -11.766 11.634 15.655 1.00 81.88 88 GLY A N 1
ATOM 739 C CA . GLY A 1 88 ? -12.422 12.907 15.352 1.00 81.88 88 GLY A CA 1
ATOM 740 C C . GLY A 1 88 ? -12.079 13.491 13.977 1.00 81.88 88 GLY A C 1
ATOM 741 O O . GLY A 1 88 ? -12.313 14.677 13.739 1.00 81.88 88 GLY A O 1
ATOM 742 N N . LEU A 1 89 ? -11.527 12.691 13.059 1.00 79.00 89 LEU A N 1
ATOM 743 C CA . LEU A 1 89 ? -11.334 13.096 11.667 1.00 79.00 89 LEU A CA 1
ATOM 744 C C . LEU A 1 89 ? -12.641 12.888 10.901 1.00 79.00 89 LEU A C 1
ATOM 746 O O . LEU A 1 89 ? -13.089 11.760 10.712 1.00 79.00 89 LEU A O 1
ATOM 750 N N . ALA A 1 90 ? -13.242 13.988 10.445 1.00 69.12 90 ALA A N 1
ATOM 751 C CA . ALA A 1 90 ? -14.460 13.949 9.647 1.00 69.12 90 ALA A CA 1
ATOM 752 C C . ALA A 1 90 ? -14.184 13.279 8.292 1.00 69.12 90 ALA A C 1
ATOM 754 O O . ALA 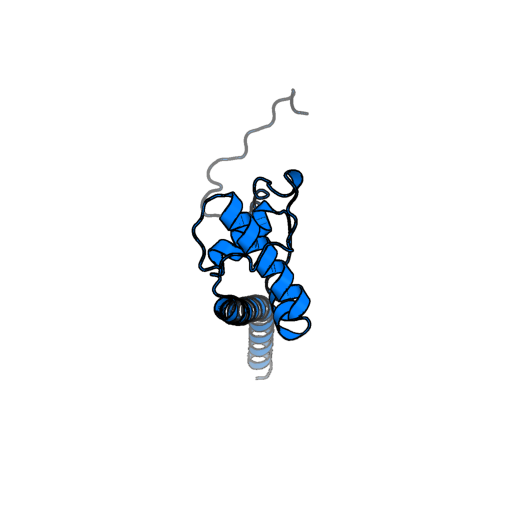A 1 90 ? -13.528 13.857 7.423 1.00 69.12 90 ALA A O 1
ATOM 755 N N . MET A 1 91 ? -14.683 12.057 8.129 1.00 71.50 91 MET A N 1
ATOM 756 C CA . MET A 1 91 ? -14.716 11.344 6.856 1.00 71.50 91 MET A CA 1
ATOM 757 C C . MET A 1 91 ? -16.124 11.417 6.268 1.00 71.50 91 MET A C 1
ATOM 759 O O . MET A 1 91 ? -17.102 11.631 6.981 1.00 71.50 91 MET A O 1
ATOM 763 N N . ILE A 1 92 ? -16.223 11.250 4.950 1.00 70.69 92 ILE A N 1
ATOM 764 C CA . ILE A 1 92 ? -17.513 11.122 4.271 1.00 70.69 92 ILE A CA 1
ATOM 765 C C . ILE A 1 92 ? -17.985 9.679 4.495 1.00 70.69 92 ILE A C 1
ATOM 767 O O . ILE A 1 92 ? -17.597 8.769 3.760 1.00 70.69 92 ILE A O 1
ATOM 771 N N . SER A 1 93 ? -18.753 9.463 5.558 1.00 67.62 93 SER A N 1
ATOM 772 C CA . SER A 1 93 ? -19.472 8.219 5.839 1.00 67.62 93 SER A C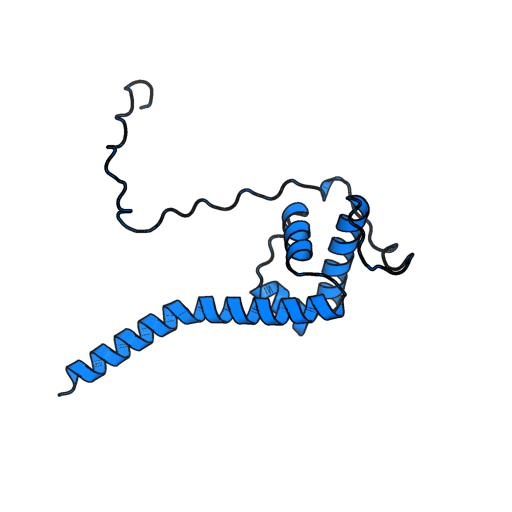A 1
ATOM 773 C C . SER A 1 93 ? -20.953 8.526 6.039 1.00 67.62 93 SER A C 1
ATOM 775 O O . SER A 1 93 ? -21.319 9.533 6.653 1.00 67.62 93 SER A O 1
ATOM 777 N N . ASP A 1 94 ? -21.812 7.664 5.496 1.00 71.19 94 ASP A N 1
ATOM 778 C CA . ASP A 1 94 ? -23.238 7.717 5.794 1.00 71.19 94 ASP A CA 1
ATOM 779 C C . ASP A 1 94 ? -23.466 7.223 7.230 1.00 71.19 94 ASP A C 1
ATOM 781 O O . ASP A 1 94 ? -22.833 6.271 7.701 1.00 71.19 94 ASP A O 1
ATOM 785 N N . ALA A 1 95 ? -24.372 7.885 7.952 1.00 66.69 95 ALA A N 1
ATOM 786 C CA . ALA A 1 95 ? -24.635 7.572 9.352 1.00 66.69 95 ALA A CA 1
ATOM 787 C C . ALA A 1 95 ? -25.092 6.109 9.517 1.00 66.69 95 ALA A C 1
ATOM 789 O O . ALA A 1 95 ? -26.105 5.701 8.949 1.00 66.69 95 ALA A O 1
ATOM 790 N N . GLY A 1 96 ? -24.351 5.336 10.317 1.00 69.62 96 GLY A N 1
ATOM 791 C CA . GLY A 1 96 ? -24.648 3.934 10.632 1.00 69.62 96 GLY A CA 1
ATOM 792 C C . GLY A 1 96 ? -24.047 2.899 9.673 1.00 69.62 96 GLY A C 1
ATOM 793 O O . GLY A 1 96 ? -24.220 1.702 9.892 1.00 69.62 96 GLY A O 1
ATOM 794 N N . GLU A 1 97 ? -23.307 3.310 8.632 1.00 78.50 97 GLU A N 1
ATOM 795 C CA . GLU A 1 97 ? -22.674 2.354 7.707 1.00 78.50 97 GLU A CA 1
ATOM 796 C C . GLU A 1 97 ? -21.616 1.483 8.411 1.00 78.50 97 GLU A C 1
ATOM 798 O O . GLU A 1 97 ? -21.439 0.323 8.057 1.00 78.50 97 GLU A O 1
ATOM 803 N N . LEU A 1 98 ? -20.947 2.007 9.442 1.00 82.38 98 LEU A N 1
ATOM 804 C CA . 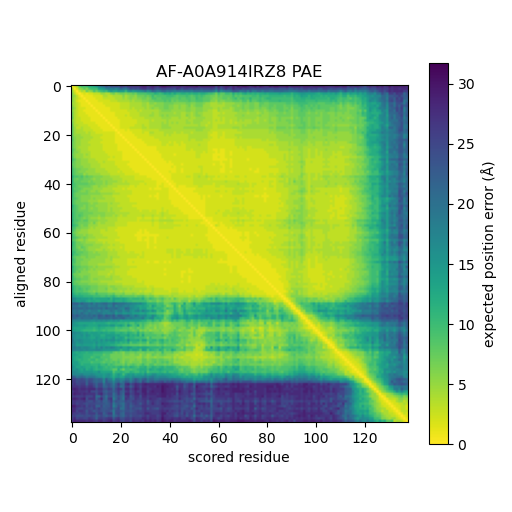LEU A 1 98 ? -19.800 1.363 10.095 1.00 82.38 98 LEU A CA 1
ATOM 805 C C . LEU A 1 98 ? -20.126 0.700 11.440 1.00 82.38 98 LEU A C 1
ATOM 807 O O . LEU A 1 98 ? -19.217 0.282 12.155 1.00 82.38 98 LEU A O 1
ATOM 811 N N . ASP A 1 99 ? -21.403 0.579 11.802 1.00 80.56 99 ASP A N 1
ATOM 812 C CA . ASP A 1 99 ? -21.814 0.084 13.125 1.00 80.56 99 ASP A CA 1
ATOM 813 C C . ASP A 1 99 ? -21.476 -1.398 13.354 1.00 80.56 99 ASP A C 1
ATOM 815 O O . ASP A 1 99 ? -21.369 -1.849 14.493 1.00 80.56 99 ASP A O 1
ATOM 819 N N . TYR A 1 100 ? -21.265 -2.169 12.283 1.00 86.19 100 TYR A N 1
ATOM 820 C CA . TYR A 1 100 ? -20.836 -3.567 12.385 1.00 86.19 100 TYR A CA 1
ATOM 821 C C . TYR A 1 100 ? -19.347 -3.729 12.711 1.00 86.19 100 TYR A C 1
ATOM 823 O O . TYR A 1 100 ? -18.911 -4.832 13.049 1.00 86.19 100 TYR A O 1
ATOM 831 N N . VAL A 1 101 ? -18.548 -2.667 12.584 1.00 86.75 101 VAL A N 1
ATOM 832 C CA . VAL A 1 101 ? -17.113 -2.713 12.859 1.00 86.75 101 VAL A CA 1
ATOM 833 C C . VAL A 1 101 ? -16.897 -2.431 14.339 1.00 86.75 101 VAL A C 1
ATOM 835 O O . VAL A 1 101 ? -17.121 -1.322 14.816 1.00 86.75 101 VAL A O 1
ATOM 838 N N . THR A 1 102 ? -16.453 -3.451 15.074 1.00 86.50 102 THR A N 1
ATOM 839 C CA . THR A 1 102 ? -16.056 -3.304 16.479 1.00 86.50 102 THR A CA 1
ATOM 840 C C . THR A 1 102 ? -14.550 -3.089 16.567 1.00 86.50 102 THR A C 1
ATOM 842 O O . THR A 1 102 ? -13.768 -3.943 16.152 1.00 86.50 102 THR A O 1
ATOM 845 N N . THR A 1 103 ? -14.153 -1.955 17.124 1.00 85.12 103 THR A N 1
ATOM 846 C CA . THR A 1 103 ? -12.769 -1.542 17.376 1.00 85.12 103 THR A CA 1
ATOM 847 C C . THR A 1 103 ? -12.453 -1.699 18.864 1.00 85.12 103 THR A C 1
ATOM 849 O O . THR A 1 103 ? -13.239 -1.330 19.737 1.00 85.12 103 THR A O 1
ATOM 852 N N . SER A 1 104 ? -11.308 -2.306 19.173 1.00 85.50 104 SER A N 1
ATOM 853 C CA . SER A 1 104 ? -10.777 -2.417 20.536 1.00 85.50 104 SER A CA 1
ATOM 854 C C . SER A 1 104 ? -9.753 -1.315 20.790 1.00 85.50 104 SER A C 1
ATOM 856 O O . SER A 1 104 ? -8.986 -0.984 19.889 1.00 85.50 104 SER A O 1
ATOM 858 N N . GLN A 1 105 ? -9.664 -0.812 22.026 1.00 81.12 105 GLN A N 1
ATOM 859 C CA . GLN A 1 105 ? -8.688 0.229 22.381 1.00 81.12 105 GLN A CA 1
ATOM 860 C C . GLN A 1 105 ? -7.234 -0.175 22.093 1.00 81.12 105 GLN A C 1
ATOM 862 O O . GLN A 1 105 ? -6.436 0.670 21.699 1.00 81.12 105 GLN A O 1
ATOM 867 N N . ASP A 1 106 ? -6.919 -1.468 22.198 1.00 84.12 106 ASP A N 1
ATOM 868 C CA . ASP A 1 106 ? -5.591 -2.026 21.909 1.00 84.12 106 ASP A CA 1
ATOM 869 C C . ASP A 1 106 ? -5.149 -1.845 20.447 1.00 84.12 106 ASP A C 1
ATOM 871 O O . ASP A 1 106 ? -3.971 -1.991 20.130 1.00 84.12 106 ASP A O 1
ATOM 875 N N . LEU A 1 107 ? -6.088 -1.537 19.546 1.00 81.62 107 LEU A N 1
ATOM 876 C CA . LEU A 1 107 ? -5.805 -1.311 18.133 1.00 81.62 107 LEU A CA 1
ATOM 877 C C . LEU A 1 107 ? -5.230 0.093 17.875 1.00 81.62 107 LEU A C 1
ATOM 879 O O . LEU A 1 107 ? -4.699 0.342 16.799 1.00 81.62 107 LEU A O 1
ATOM 883 N N . HIS A 1 108 ? -5.315 1.020 18.833 1.00 77.81 108 HIS A N 1
ATOM 884 C CA . HIS A 1 108 ? -4.753 2.362 18.692 1.00 77.81 108 HIS A CA 1
ATOM 885 C C . HIS A 1 108 ? -3.300 2.391 19.180 1.00 77.81 108 HIS A C 1
ATOM 887 O O . HIS A 1 108 ? -3.033 2.621 20.360 1.00 77.81 108 HIS A O 1
ATOM 893 N N . GLY A 1 109 ? -2.356 2.164 18.267 1.00 81.69 109 GLY A N 1
ATOM 894 C CA . GLY A 1 109 ? -0.922 2.244 18.534 1.00 81.69 109 GLY A CA 1
ATOM 895 C C . GLY A 1 109 ? -0.259 3.498 17.961 1.00 81.69 109 GLY A C 1
ATOM 896 O O . GLY A 1 109 ? -0.773 4.154 17.052 1.00 81.69 109 GLY A O 1
ATOM 897 N N . GLU A 1 110 ? 0.936 3.814 18.467 1.00 86.25 110 GLU A N 1
ATOM 898 C CA . GLU A 1 110 ? 1.855 4.696 17.745 1.00 86.25 110 GLU A CA 1
ATOM 899 C C . GLU A 1 110 ? 2.478 3.924 16.568 1.00 86.25 110 GLU A C 1
ATOM 901 O O . GLU A 1 110 ? 2.910 2.780 16.750 1.00 86.25 110 GLU A O 1
ATOM 906 N N . PRO A 1 111 ? 2.583 4.521 15.367 1.00 87.56 111 PRO A N 1
ATOM 907 C CA . PRO A 1 111 ? 3.240 3.885 14.231 1.00 87.56 111 PRO A CA 1
ATOM 908 C C . PRO A 1 111 ? 4.652 3.404 14.570 1.00 87.56 111 PRO A C 1
ATOM 910 O O . PRO A 1 111 ? 5.443 4.124 15.185 1.00 87.56 111 PRO A O 1
ATOM 913 N N . TYR A 1 112 ? 5.012 2.206 14.101 1.00 87.56 112 TYR A N 1
ATOM 914 C CA . TYR A 1 112 ? 6.377 1.714 14.266 1.00 87.56 112 TYR A CA 1
ATOM 915 C C . TYR A 1 112 ? 7.390 2.648 13.596 1.00 87.56 112 TYR A C 1
ATOM 917 O O . TYR A 1 112 ? 7.182 3.164 12.494 1.00 87.56 112 TYR A O 1
ATOM 925 N N . LEU A 1 113 ? 8.537 2.823 14.254 1.00 87.50 113 LEU A N 1
ATOM 926 C CA . LEU A 1 113 ? 9.635 3.612 13.712 1.00 87.50 113 LEU A CA 1
ATOM 927 C C . LEU A 1 113 ? 10.102 3.021 12.379 1.00 87.50 113 LEU A C 1
ATOM 929 O O . LEU A 1 113 ? 10.402 1.831 12.271 1.00 87.50 113 LEU A O 1
ATOM 933 N N . LYS A 1 114 ? 10.208 3.876 11.359 1.00 83.81 114 LYS A N 1
ATOM 934 C CA . LYS A 1 114 ? 10.716 3.462 10.048 1.00 83.81 114 LYS A CA 1
ATOM 935 C C . LYS A 1 114 ? 12.181 3.028 10.167 1.00 83.81 114 LYS A C 1
ATOM 937 O O . LYS A 1 114 ? 12.952 3.678 10.883 1.00 83.81 114 LYS A O 1
ATOM 942 N N . PRO A 1 115 ? 12.599 1.968 9.454 1.00 83.88 115 PRO A N 1
ATOM 943 C CA . PRO A 1 115 ? 13.981 1.518 9.489 1.00 83.88 115 PRO A CA 1
ATOM 944 C C . PRO A 1 115 ? 14.912 2.625 8.985 1.00 83.88 115 PRO A C 1
ATOM 946 O O . PRO A 1 115 ? 14.659 3.282 7.972 1.00 83.88 115 PRO A O 1
ATOM 949 N N . LYS A 1 116 ? 16.019 2.832 9.701 1.00 83.56 116 LYS A N 1
ATOM 950 C CA . LYS A 1 116 ? 17.041 3.803 9.315 1.00 83.56 116 LYS A CA 1
ATOM 951 C C . LYS A 1 116 ? 17.862 3.236 8.160 1.00 83.56 116 LYS A C 1
ATOM 953 O O . LYS A 1 116 ? 18.670 2.330 8.352 1.00 83.56 116 LYS A O 1
ATOM 958 N N . TYR A 1 117 ? 17.668 3.776 6.960 1.00 76.31 117 TYR A N 1
ATOM 959 C CA . TYR A 1 117 ? 18.475 3.404 5.801 1.00 76.31 117 TYR A CA 1
ATOM 960 C C . TYR A 1 117 ? 19.848 4.068 5.875 1.00 76.31 117 TYR A C 1
ATOM 962 O O . TYR A 1 117 ? 19.972 5.294 5.860 1.00 76.31 117 TYR A O 1
ATOM 970 N N . TYR A 1 118 ? 20.888 3.243 5.926 1.00 78.00 118 TYR A N 1
ATOM 971 C CA . TYR A 1 118 ? 22.263 3.684 5.747 1.00 78.00 118 TYR A CA 1
ATOM 972 C C . TYR A 1 118 ? 22.619 3.510 4.265 1.00 78.00 118 TYR A C 1
ATOM 974 O O . TYR A 1 118 ? 22.607 2.376 3.778 1.00 78.00 118 TYR A O 1
ATOM 982 N N . PRO A 1 119 ? 22.881 4.596 3.514 1.00 73.12 119 PRO A N 1
ATOM 983 C CA . PRO A 1 119 ? 23.235 4.481 2.106 1.00 73.12 119 PRO A CA 1
ATOM 984 C C . PRO A 1 119 ? 24.516 3.654 1.948 1.00 73.12 119 PRO A C 1
ATOM 986 O O . PRO A 1 119 ? 25.451 3.764 2.742 1.00 73.12 119 PRO A O 1
ATOM 989 N N . LYS A 1 120 ? 24.562 2.810 0.914 1.00 66.25 120 LYS A N 1
ATOM 990 C CA . LYS A 1 120 ? 25.721 1.962 0.625 1.00 66.25 120 LYS A CA 1
ATOM 991 C C . LYS A 1 120 ? 26.788 2.795 -0.098 1.00 66.25 120 LYS A C 1
ATOM 993 O O . LYS A 1 120 ? 26.639 3.077 -1.282 1.00 66.25 120 LYS A O 1
ATOM 998 N N . GLY A 1 121 ? 27.846 3.189 0.614 1.00 66.75 121 GLY A N 1
ATOM 999 C CA . GLY A 1 121 ? 28.988 3.945 0.073 1.00 66.75 121 GLY A CA 1
ATOM 1000 C C . GLY A 1 121 ? 29.314 5.216 0.869 1.00 66.75 121 GLY A C 1
ATOM 1001 O O . GLY A 1 121 ? 28.568 5.570 1.784 1.00 66.75 121 GLY A O 1
ATOM 1002 N N . PRO A 1 122 ? 30.428 5.908 0.554 1.00 60.94 122 PRO A N 1
ATOM 1003 C CA . PRO A 1 122 ? 30.780 7.135 1.241 1.00 60.94 122 PRO A CA 1
ATOM 1004 C C . PRO A 1 122 ? 29.801 8.228 0.811 1.00 60.94 122 PRO A C 1
ATOM 1006 O O . PRO A 1 122 ? 29.863 8.766 -0.292 1.00 60.94 122 PRO A O 1
ATOM 1009 N N . SER A 1 123 ? 28.894 8.569 1.723 1.00 61.44 123 SER A N 1
ATOM 1010 C CA . SER A 1 123 ? 28.347 9.923 1.795 1.00 61.44 123 SER A CA 1
ATOM 1011 C C . SER A 1 123 ? 29.535 10.892 1.735 1.00 61.44 123 SER A C 1
ATOM 1013 O O . SER A 1 123 ? 30.585 10.569 2.287 1.00 61.44 123 SER A O 1
ATOM 1015 N N . ASN A 1 124 ? 29.439 12.086 1.156 1.00 60.72 124 ASN A N 1
ATOM 1016 C CA . ASN A 1 124 ? 30.491 13.112 1.291 1.00 60.72 124 ASN A CA 1
ATOM 1017 C C . ASN A 1 124 ? 30.695 13.599 2.761 1.00 60.72 124 ASN A C 1
ATOM 1019 O O . ASN A 1 124 ? 31.013 14.757 2.989 1.00 60.72 124 ASN A O 1
ATOM 1023 N N . ASN A 1 125 ? 30.476 12.757 3.781 1.00 56.25 125 ASN A N 1
ATOM 1024 C CA . ASN A 1 125 ? 30.357 13.129 5.186 1.00 56.25 125 ASN A CA 1
ATOM 1025 C C . ASN A 1 125 ? 30.859 12.053 6.179 1.00 56.25 125 ASN A C 1
ATOM 1027 O O . ASN A 1 125 ? 30.329 11.910 7.279 1.00 56.25 125 ASN A O 1
ATOM 1031 N N . HIS A 1 126 ? 31.915 11.312 5.831 1.00 54.03 126 HIS A N 1
ATOM 1032 C CA . HIS A 1 126 ? 32.764 10.626 6.823 1.00 54.03 126 HIS A CA 1
ATOM 1033 C C . HIS A 1 126 ? 33.978 11.487 7.221 1.00 54.03 126 HIS A C 1
ATOM 1035 O O . HIS A 1 126 ? 35.077 10.976 7.419 1.00 54.03 126 HIS A O 1
ATOM 1041 N N . THR A 1 127 ? 33.820 12.811 7.299 1.00 58.28 127 THR A N 1
ATOM 1042 C CA . THR A 1 127 ? 34.910 13.721 7.698 1.00 58.28 127 THR A CA 1
ATOM 1043 C C . THR A 1 127 ? 35.226 13.586 9.189 1.00 58.28 127 THR A C 1
ATOM 1045 O O . THR A 1 127 ? 36.371 13.735 9.614 1.00 58.28 127 THR A O 1
ATOM 1048 N N . THR A 1 128 ? 34.218 13.252 9.996 1.00 61.91 128 THR A N 1
ATOM 1049 C CA . THR A 1 128 ? 34.369 12.938 11.415 1.00 61.91 128 THR A CA 1
ATOM 1050 C C . THR A 1 128 ? 34.718 11.467 11.595 1.00 61.91 128 THR A C 1
ATOM 1052 O O . THR A 1 128 ? 33.938 10.567 11.286 1.00 61.91 128 THR A O 1
ATOM 1055 N N . ARG A 1 129 ? 35.924 11.220 12.116 1.00 67.00 129 ARG A N 1
ATOM 1056 C CA . ARG A 1 129 ? 36.365 9.873 12.487 1.00 67.00 129 ARG A CA 1
ATOM 1057 C C . ARG A 1 129 ? 35.439 9.312 13.577 1.00 67.00 129 ARG A C 1
ATOM 1059 O O . ARG A 1 129 ? 35.092 10.063 14.492 1.00 67.00 129 ARG A O 1
ATOM 1066 N N . PRO A 1 130 ? 35.067 8.020 13.519 1.00 78.12 130 PRO A N 1
ATOM 1067 C CA . PRO A 1 130 ? 34.332 7.385 14.606 1.00 78.12 130 PRO A CA 1
ATOM 1068 C C . PRO A 1 130 ? 35.106 7.552 15.919 1.00 78.12 130 PRO A C 1
ATOM 1070 O O . PRO A 1 130 ? 36.336 7.443 15.954 1.00 78.12 130 PRO A O 1
ATOM 1073 N N . ARG A 1 131 ? 34.384 7.868 16.997 1.00 85.25 131 ARG A N 1
ATOM 1074 C CA . ARG A 1 131 ? 34.975 8.023 18.328 1.00 85.25 131 ARG A CA 1
ATOM 1075 C C . ARG A 1 131 ? 35.575 6.683 18.766 1.00 85.25 131 ARG A C 1
ATOM 1077 O O . ARG A 1 131 ? 34.975 5.636 18.546 1.00 85.25 131 ARG A O 1
ATOM 1084 N N . LYS A 1 132 ? 36.748 6.724 19.403 1.00 85.44 132 LYS A N 1
ATOM 1085 C CA . LYS A 1 132 ? 37.318 5.544 20.062 1.00 85.44 132 LYS A CA 1
ATOM 1086 C C . LYS A 1 132 ? 36.453 5.175 21.272 1.00 85.44 132 LYS A C 1
ATOM 1088 O O . LYS A 1 132 ? 36.189 6.051 22.100 1.00 85.44 132 LYS A O 1
ATOM 1093 N N . LEU A 1 133 ? 36.035 3.913 21.344 1.00 85.88 133 LEU A N 1
ATOM 1094 C CA . LEU A 1 133 ? 35.380 3.336 22.520 1.00 85.88 133 LEU A CA 1
ATOM 1095 C C . LEU A 1 133 ? 36.299 3.487 23.739 1.00 85.88 133 LEU A C 1
ATOM 1097 O O . LEU A 1 133 ? 37.525 3.390 23.608 1.00 85.88 133 LEU A O 1
ATOM 1101 N N . LYS A 1 134 ? 35.715 3.774 24.902 1.00 90.50 134 LYS A N 1
ATOM 1102 C CA . LYS A 1 134 ? 36.448 3.756 26.176 1.00 90.50 134 LYS A CA 1
ATOM 1103 C C . LYS A 1 134 ? 36.698 2.309 26.611 1.00 90.50 134 LYS A C 1
ATOM 1105 O O . LYS A 1 134 ? 35.969 1.412 26.212 1.00 90.50 134 LYS A O 1
ATOM 1110 N N . GLU A 1 135 ? 37.688 2.090 27.473 1.00 83.62 135 GLU A N 1
ATOM 1111 C CA . GLU A 1 135 ? 37.960 0.769 28.073 1.00 83.62 135 GLU A CA 1
ATOM 1112 C C . GLU A 1 135 ? 36.773 0.234 28.894 1.00 83.62 135 GLU A C 1
ATOM 1114 O O . GLU A 1 135 ? 36.600 -0.969 29.008 1.00 83.62 135 GLU A O 1
ATOM 1119 N N . GLU A 1 136 ? 35.919 1.127 29.402 1.00 87.69 136 GLU A N 1
ATOM 1120 C CA . GLU A 1 136 ? 34.670 0.803 30.111 1.00 87.69 136 GLU A CA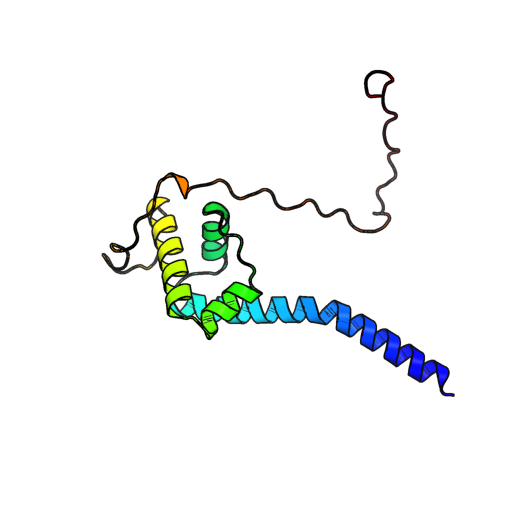 1
ATOM 1121 C C . GLU A 1 136 ? 33.565 0.242 29.192 1.00 87.69 136 GLU A C 1
ATOM 1123 O O . GLU A 1 136 ? 32.580 -0.301 29.681 1.00 87.69 136 GLU A O 1
ATOM 1128 N N . GLU A 1 137 ? 33.692 0.425 27.872 1.00 74.75 137 GLU A N 1
ATOM 1129 C CA . GLU A 1 137 ? 32.700 0.041 26.855 1.00 74.75 137 GLU A CA 1
ATOM 1130 C C . GLU A 1 137 ? 33.093 -1.262 26.116 1.00 74.75 137 GLU A C 1
ATOM 1132 O O . G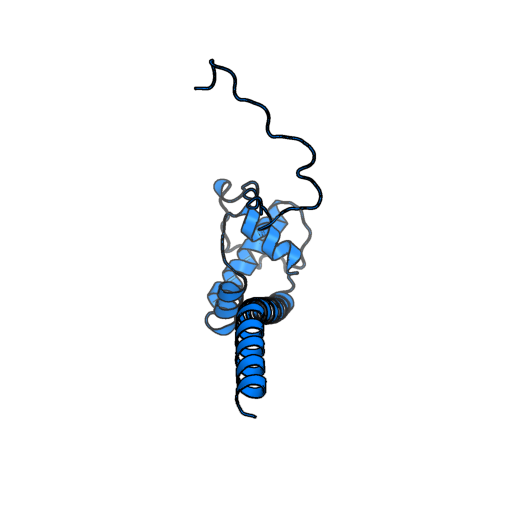LU A 1 137 ? 32.452 -1.604 25.119 1.00 74.75 137 GLU A O 1
ATOM 1137 N N . TYR A 1 138 ? 34.151 -1.950 26.575 1.00 61.66 138 TYR A N 1
ATOM 1138 C CA . TYR A 1 138 ? 34.620 -3.254 26.075 1.00 61.66 138 TYR A CA 1
ATOM 1139 C C . TYR A 1 138 ? 34.017 -4.439 26.832 1.00 61.66 138 TYR A C 1
ATOM 1141 O O . TYR A 1 138 ? 33.806 -4.326 28.060 1.00 61.66 138 TYR A O 1
#

Secondary structure (DSSP, 8-state):
-HHHHHHHHHHHHHHHHHHHHHHHHHHHHHHHHHHHHHTT--HHHHHHHHHHTT----HHHHHHHHHH-HHHHHHHHHHHHHHHHHTT------TTTTTT----GGG--PPPPPP----SS--TT--SPPPPPPGGG-

Sequence (138 aa):
MGTRQQNKIFHYMDMQRQDETKLEQFYAETRLKAALTEHHMEYKYFKARLEEAHILLDNVVLSQLAVYEPRTFKTLVDLCKKLSEEQGLAMISDAGELDYVTTSQDLHGEPYLKPKYYPKGPSNNHTTRPRKLKEEEY

Foldseek 3Di:
DPPVVVVVVVVVVVVCVVCVVVVLLVVLVVLLQVLVVVVQHGPVLLVQLCQQLVNDDGSNRLSVCVVPPVPVNVLSSLSSVVVCVVVVNDGPDDPPPNVPDDDDPVSGHDGDDDDDDDDPDDDVPPPDPPDDDDPVRD

pLDDT: mean 86.65, std 11.06, range [52.66, 98.0]

Nearest PDB structures (foldseek):
  5aj4-assembly1_BU  TM=7.574E-01  e=6.041E-04  Sus scrofa
  7rqa-assembly1_1U  TM=9.533E-01  e=5.802E-03  Thermus thermophilus HB8
  4wqu-assembly2_CU  TM=9.570E-01  e=7.699E-03  Thermus thermophilus HB8
  6cfj-assem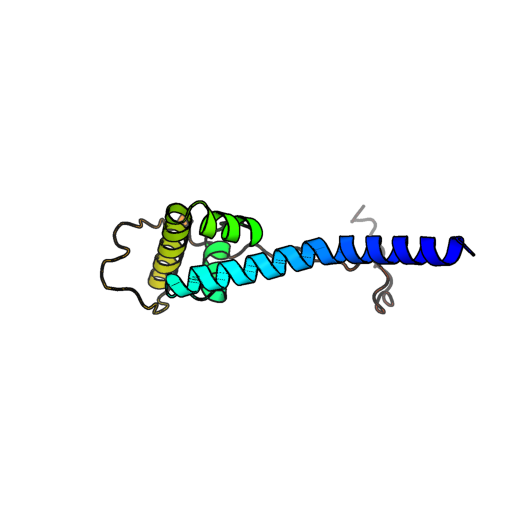bly1_1U  TM=9.523E-01  e=8.147E-03  Thermus thermophilus HB8
  5hcr-assembly1_1U  TM=9.588E-01  e=8.621E-03  Thermus thermophilus HB8